Protein AF-A0A515KKV2-F1 (afdb_monomer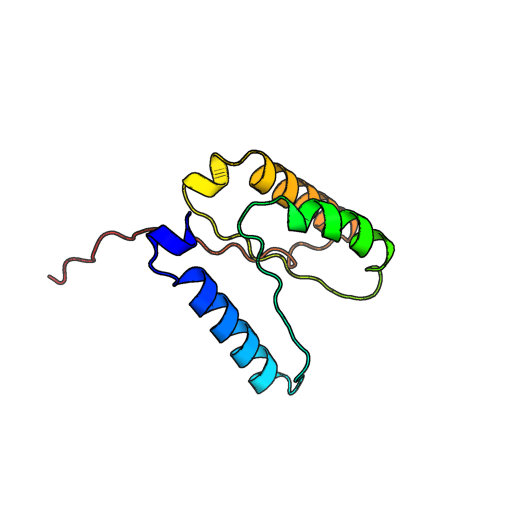_lite)

pLDDT: mean 81.87, std 13.29, range [45.94, 97.69]

Structure (mmCIF, N/CA/C/O backbone):
data_AF-A0A515KKV2-F1
#
_entry.id   AF-A0A515KKV2-F1
#
loop_
_atom_site.gro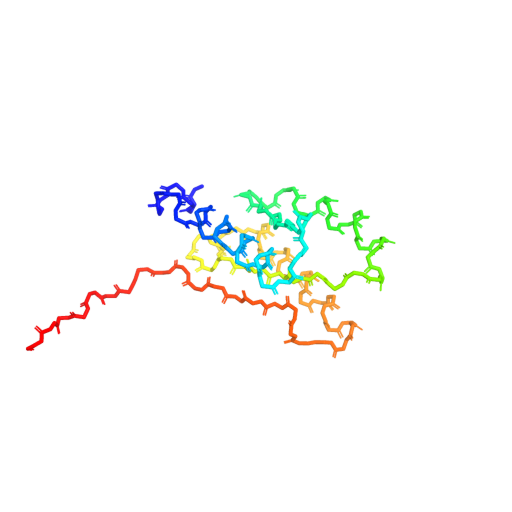up_PDB
_atom_site.id
_atom_site.type_symbol
_atom_site.label_atom_id
_atom_site.label_alt_id
_atom_site.label_comp_id
_atom_site.label_asym_id
_atom_site.label_entity_id
_atom_site.label_seq_id
_atom_site.pdbx_PDB_ins_code
_atom_site.Cartn_x
_atom_site.Cartn_y
_atom_site.Cartn_z
_atom_site.occupancy
_atom_site.B_iso_or_equiv
_atom_site.auth_seq_id
_atom_site.auth_comp_id
_atom_site.auth_asym_id
_atom_site.auth_atom_id
_atom_site.pdbx_PDB_model_num
ATOM 1 N N . MET A 1 1 ? 11.353 2.109 -8.866 1.00 80.56 1 MET A N 1
ATOM 2 C CA . MET A 1 1 ? 11.719 1.076 -9.868 1.00 80.56 1 MET A CA 1
ATOM 3 C C . MET A 1 1 ? 10.498 0.432 -10.510 1.00 80.56 1 MET A C 1
ATOM 5 O O . MET A 1 1 ? 10.352 0.578 -11.714 1.00 80.56 1 MET A O 1
ATOM 9 N N . ASP A 1 2 ? 9.637 -0.271 -9.760 1.00 85.88 2 ASP A N 1
ATOM 10 C CA . ASP A 1 2 ? 8.445 -0.908 -10.353 1.00 85.88 2 ASP A CA 1
ATOM 11 C C . ASP A 1 2 ? 7.519 0.124 -11.010 1.00 85.88 2 ASP A C 1
ATOM 13 O O . ASP A 1 2 ? 7.171 -0.012 -12.179 1.00 85.88 2 ASP A O 1
ATOM 17 N N . ASP A 1 3 ? 7.182 1.199 -10.293 1.00 88.88 3 ASP A N 1
ATOM 18 C CA . ASP A 1 3 ? 6.323 2.257 -10.838 1.00 88.88 3 ASP A CA 1
ATOM 19 C C . ASP A 1 3 ? 6.938 2.916 -12.082 1.00 88.88 3 ASP A C 1
ATOM 21 O O . ASP A 1 3 ? 6.244 3.108 -13.077 1.00 88.88 3 ASP A O 1
ATOM 25 N N . ASP A 1 4 ? 8.254 3.152 -12.083 1.00 89.75 4 ASP A N 1
ATOM 26 C CA . ASP A 1 4 ? 8.973 3.692 -13.244 1.00 89.75 4 ASP A CA 1
ATOM 27 C C . ASP A 1 4 ? 8.899 2.746 -14.451 1.00 89.75 4 ASP A C 1
ATOM 29 O O . ASP A 1 4 ? 8.630 3.183 -15.570 1.00 89.75 4 ASP A O 1
ATOM 33 N N . PHE A 1 5 ? 9.094 1.440 -14.231 1.00 89.00 5 PHE A N 1
ATOM 34 C CA . PHE A 1 5 ? 8.999 0.424 -15.281 1.00 89.00 5 PHE A CA 1
ATOM 35 C C . PHE A 1 5 ? 7.595 0.376 -15.897 1.00 89.00 5 PHE A C 1
ATOM 37 O O . PHE A 1 5 ? 7.453 0.248 -17.113 1.00 89.00 5 PHE A O 1
ATOM 44 N N . PHE A 1 6 ? 6.560 0.528 -15.070 1.00 88.69 6 PHE A N 1
ATOM 45 C CA . PHE A 1 6 ? 5.168 0.592 -15.515 1.00 88.69 6 PHE A CA 1
ATOM 46 C C . PHE A 1 6 ? 4.712 2.006 -15.916 1.00 88.69 6 PHE A C 1
ATOM 48 O O . PHE A 1 6 ? 3.513 2.235 -16.077 1.00 88.69 6 PHE A O 1
ATOM 55 N N . GLY A 1 7 ? 5.635 2.956 -16.098 1.00 91.12 7 GLY A N 1
ATOM 56 C CA . GLY A 1 7 ? 5.325 4.300 -16.590 1.00 91.12 7 GLY A CA 1
ATOM 57 C C . GLY A 1 7 ? 4.425 5.121 -15.660 1.00 91.12 7 GLY A C 1
ATOM 58 O O . GLY A 1 7 ? 3.590 5.883 -16.141 1.00 91.12 7 GLY A O 1
ATOM 59 N N . GLY A 1 8 ? 4.550 4.948 -14.342 1.00 92.50 8 GLY A N 1
ATOM 60 C CA . GLY A 1 8 ? 3.764 5.669 -13.334 1.00 92.50 8 GLY A CA 1
ATOM 61 C C . GLY A 1 8 ? 2.363 5.096 -13.087 1.00 92.50 8 GLY A C 1
ATOM 62 O O . GLY A 1 8 ? 1.518 5.756 -12.470 1.00 92.50 8 GLY A O 1
ATOM 63 N N . ALA A 1 9 ? 2.064 3.899 -13.603 1.00 91.88 9 ALA A N 1
ATOM 64 C CA . ALA A 1 9 ? 0.737 3.299 -13.495 1.00 91.88 9 ALA A CA 1
ATOM 65 C C . ALA A 1 9 ? 0.345 2.946 -12.049 1.00 91.88 9 ALA A C 1
ATOM 67 O O . ALA A 1 9 ? -0.838 3.035 -11.714 1.00 91.88 9 ALA A O 1
ATOM 68 N N . ILE A 1 10 ? 1.301 2.585 -11.185 1.00 91.31 10 ILE A N 1
ATOM 69 C CA . ILE A 1 10 ? 1.024 2.247 -9.779 1.00 91.31 10 ILE A CA 1
ATOM 70 C C . ILE A 1 10 ? 0.640 3.522 -9.024 1.00 91.31 10 ILE A C 1
ATOM 72 O O . ILE A 1 10 ? -0.399 3.555 -8.358 1.00 91.31 10 ILE A O 1
ATOM 76 N N . THR A 1 11 ? 1.406 4.600 -9.203 1.00 92.81 11 THR A N 1
ATOM 77 C CA . THR A 1 11 ? 1.085 5.909 -8.610 1.00 92.81 11 THR A CA 1
ATOM 78 C C . THR A 1 11 ? -0.248 6.452 -9.129 1.00 92.81 11 THR A C 1
ATOM 80 O O . THR A 1 11 ? -1.073 6.946 -8.355 1.00 92.81 11 THR A O 1
ATOM 83 N N . SER A 1 12 ? -0.513 6.303 -10.430 1.00 94.81 12 SER A N 1
ATOM 84 C CA . SER A 1 12 ? -1.790 6.707 -11.036 1.00 94.81 12 SER A CA 1
ATOM 85 C C . SER A 1 12 ? -2.969 5.923 -10.456 1.00 94.81 12 SER A C 1
ATOM 87 O O . SER A 1 12 ? -4.011 6.502 -10.147 1.00 94.81 12 SER A O 1
ATOM 89 N N . PHE A 1 13 ? -2.798 4.614 -10.255 1.00 93.56 13 PHE A N 1
ATOM 90 C CA . PHE A 1 13 ? -3.804 3.766 -9.624 1.00 93.56 13 PHE A CA 1
ATOM 91 C C . PHE A 1 13 ? -4.073 4.177 -8.169 1.00 93.56 13 PHE A C 1
ATOM 93 O O . PHE A 1 13 ? -5.236 4.299 -7.783 1.00 93.56 13 PHE A O 1
ATOM 100 N N . ARG A 1 14 ? -3.030 4.469 -7.379 1.00 94.19 14 ARG A N 1
ATOM 101 C CA . ARG A 1 14 ? -3.175 4.992 -6.010 1.00 94.19 14 ARG A CA 1
ATOM 102 C C . ARG A 1 14 ? -3.998 6.280 -5.988 1.00 94.19 14 ARG A C 1
ATOM 104 O O . ARG A 1 14 ? -4.930 6.384 -5.194 1.00 94.19 14 ARG A O 1
ATOM 111 N N . ALA A 1 15 ? -3.688 7.236 -6.865 1.00 95.56 15 ALA A N 1
ATOM 112 C CA . ALA A 1 15 ? -4.413 8.506 -6.943 1.00 95.56 15 ALA A CA 1
ATOM 113 C C . ALA A 1 15 ? -5.883 8.309 -7.353 1.00 95.56 15 ALA A C 1
ATOM 115 O O . ALA A 1 15 ? -6.782 8.938 -6.791 1.00 95.56 15 ALA A O 1
ATOM 116 N N . PHE A 1 16 ? -6.139 7.401 -8.300 1.00 96.19 16 PHE A N 1
ATOM 117 C CA . PHE A 1 16 ? -7.496 7.033 -8.696 1.00 96.19 16 PHE A CA 1
ATOM 118 C C . PHE A 1 16 ? -8.281 6.404 -7.538 1.00 96.19 16 PHE A C 1
ATOM 120 O O . PHE A 1 16 ? -9.422 6.795 -7.293 1.00 96.19 16 PHE A O 1
ATOM 127 N N . LEU A 1 17 ? -7.674 5.467 -6.804 1.00 94.19 17 LEU A N 1
ATOM 128 C CA . LEU A 1 17 ? -8.314 4.797 -5.673 1.00 94.19 17 LEU A CA 1
ATOM 129 C C . LEU A 1 17 ? -8.640 5.779 -4.543 1.00 94.19 17 LEU A C 1
ATOM 131 O O . LEU A 1 17 ? -9.753 5.749 -4.023 1.00 94.19 17 LEU A O 1
ATOM 135 N N . GLU A 1 18 ? -7.717 6.681 -4.199 1.00 94.81 18 GLU A N 1
ATOM 136 C CA . GLU A 1 18 ? -7.986 7.754 -3.234 1.00 94.81 18 GLU A CA 1
ATOM 137 C C . GLU A 1 18 ? -9.193 8.589 -3.635 1.00 94.81 18 GLU A C 1
ATOM 139 O O . GLU A 1 18 ? -10.100 8.787 -2.828 1.00 94.81 18 GLU A O 1
ATOM 144 N N . LEU A 1 19 ? -9.220 9.070 -4.880 1.00 96.62 19 LEU A N 1
ATOM 145 C CA . LEU A 1 19 ? -10.331 9.875 -5.369 1.00 96.62 19 LEU A CA 1
ATOM 146 C C . LEU A 1 19 ? -11.641 9.081 -5.341 1.00 96.62 19 LEU A C 1
ATOM 148 O O . LEU A 1 19 ? -12.661 9.611 -4.908 1.00 96.62 19 LEU A O 1
ATOM 152 N N . GLY A 1 20 ? -11.605 7.813 -5.755 1.00 96.69 20 GLY A N 1
ATOM 153 C CA . GLY A 1 20 ? -12.756 6.916 -5.717 1.00 96.69 20 GLY A CA 1
ATOM 154 C C . GLY A 1 20 ? -13.325 6.769 -4.308 1.00 96.69 20 GLY A C 1
ATOM 155 O O . GLY A 1 20 ? -14.528 6.945 -4.121 1.00 96.69 20 GLY A O 1
ATOM 156 N N . VAL A 1 21 ? -12.470 6.530 -3.308 1.00 93.94 21 VAL A N 1
ATOM 157 C CA . VAL A 1 21 ? -12.898 6.457 -1.904 1.00 93.94 21 VAL A CA 1
ATOM 158 C C . VAL A 1 21 ? -13.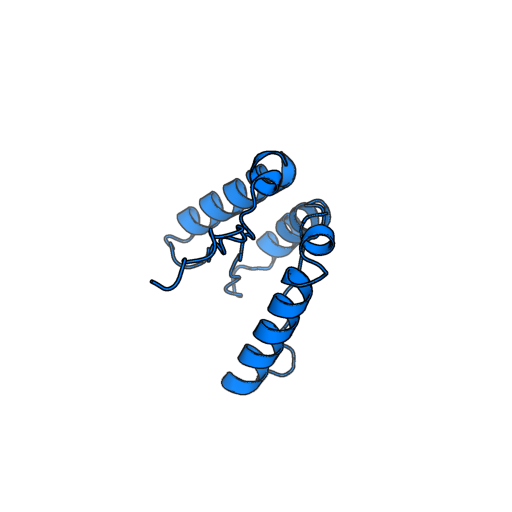501 7.786 -1.463 1.00 93.94 21 VAL A C 1
ATOM 160 O O . VAL A 1 21 ? -14.636 7.787 -0.999 1.00 93.94 21 VAL A O 1
ATOM 163 N N . ARG A 1 22 ? -12.815 8.915 -1.689 1.00 95.81 22 ARG A N 1
ATOM 164 C CA . ARG A 1 22 ? -13.315 10.255 -1.320 1.00 95.81 22 ARG A CA 1
ATOM 165 C C . ARG A 1 22 ? -14.699 10.541 -1.904 1.00 95.81 22 ARG A C 1
ATOM 167 O O . ARG A 1 22 ? -15.560 11.085 -1.220 1.00 95.81 22 ARG A O 1
ATOM 174 N N . VAL A 1 23 ? -14.920 10.178 -3.169 1.00 97.69 23 VAL A N 1
ATOM 175 C CA . VAL A 1 23 ? -16.200 10.385 -3.864 1.00 97.69 23 VAL A CA 1
ATOM 176 C C . VAL A 1 23 ? -17.300 9.493 -3.291 1.00 97.69 23 VAL A C 1
ATOM 178 O O . VAL A 1 23 ? -18.417 9.966 -3.095 1.00 97.69 23 VAL A O 1
ATOM 181 N N . VAL A 1 24 ? -17.002 8.220 -3.022 1.00 97.44 24 VAL A N 1
ATOM 182 C CA . VAL A 1 24 ? -17.996 7.248 -2.541 1.00 97.44 24 VAL A CA 1
ATOM 183 C C . VAL A 1 24 ? -18.349 7.467 -1.069 1.00 97.44 24 VAL A C 1
ATOM 185 O O . VAL A 1 24 ? -19.507 7.302 -0.694 1.00 97.44 24 VAL A O 1
ATOM 188 N N . THR A 1 25 ? -17.379 7.835 -0.230 1.00 95.12 25 THR A N 1
ATOM 189 C CA . THR A 1 25 ? -17.579 7.988 1.220 1.00 95.12 25 THR A CA 1
ATOM 190 C C . THR A 1 25 ? -17.898 9.421 1.640 1.00 95.12 25 THR A C 1
ATOM 192 O O . THR A 1 25 ? -18.448 9.628 2.718 1.00 95.12 25 THR A O 1
ATOM 195 N N . GLY A 1 26 ? -17.549 10.416 0.818 1.00 95.75 26 GLY A N 1
ATOM 196 C CA . GLY A 1 26 ? -17.621 11.835 1.172 1.00 95.75 26 GLY A CA 1
ATOM 197 C C . GLY A 1 26 ? -16.479 12.322 2.075 1.00 95.75 26 GLY A C 1
ATOM 198 O O . GLY A 1 26 ? -16.449 13.505 2.421 1.00 95.75 26 GLY A O 1
ATOM 199 N N . ASP A 1 27 ? -15.535 11.452 2.444 1.00 93.31 27 ASP A N 1
ATOM 200 C CA . ASP A 1 27 ? -14.369 11.814 3.251 1.00 93.31 27 ASP A CA 1
ATOM 201 C C . ASP A 1 27 ? -13.315 12.503 2.379 1.00 93.31 27 ASP A C 1
ATOM 203 O O . ASP A 1 27 ? -12.627 11.853 1.599 1.00 93.31 27 ASP A O 1
ATOM 207 N N . LYS A 1 28 ? -13.180 13.827 2.504 1.00 92.38 28 LYS A N 1
ATOM 208 C CA . LYS A 1 28 ? -12.226 14.626 1.715 1.00 92.38 28 LYS A CA 1
ATOM 209 C C . LYS A 1 28 ? -10.772 14.458 2.159 1.00 92.38 28 LYS A C 1
ATOM 211 O O . LYS A 1 28 ? -9.877 14.719 1.354 1.00 92.38 28 LYS A O 1
ATOM 216 N N . GLU A 1 29 ? -10.547 14.018 3.393 1.00 90.88 29 GLU A N 1
ATOM 217 C CA . GLU A 1 29 ? -9.217 13.914 4.001 1.00 90.88 29 GLU A CA 1
ATOM 218 C C . GLU A 1 29 ? -8.595 12.525 3.801 1.00 90.88 29 GLU A C 1
ATOM 220 O O . GLU A 1 29 ? -7.403 12.331 4.057 1.00 90.88 29 GLU A O 1
ATOM 225 N N . PHE A 1 30 ? -9.366 11.561 3.284 1.00 89.06 30 PHE A N 1
ATOM 226 C CA . PHE A 1 30 ? -8.874 10.219 2.995 1.00 89.06 30 PHE A CA 1
ATOM 227 C C . PHE A 1 30 ? -7.614 10.258 2.119 1.00 89.06 30 PHE A C 1
ATOM 229 O O . PHE A 1 30 ? -7.600 10.870 1.046 1.00 89.06 30 PHE A O 1
ATOM 236 N N . SER A 1 31 ? -6.551 9.580 2.549 1.00 88.62 31 SER A N 1
ATOM 237 C CA . SER A 1 31 ? -5.301 9.475 1.798 1.00 88.62 31 SER A CA 1
ATOM 238 C C . SER A 1 31 ? -4.675 8.090 1.939 1.00 88.62 31 SER A C 1
ATOM 240 O O . SER A 1 31 ? -4.810 7.417 2.958 1.00 88.62 31 SER A O 1
ATOM 242 N N . ILE A 1 32 ? -3.981 7.665 0.889 1.00 88.94 32 ILE A N 1
ATOM 243 C CA . ILE A 1 32 ? -3.251 6.406 0.792 1.00 88.94 32 ILE A CA 1
ATOM 244 C C . ILE A 1 32 ? -1.764 6.726 0.816 1.00 88.94 32 ILE A C 1
ATOM 246 O O . ILE A 1 32 ? -1.250 7.439 -0.043 1.00 88.94 32 ILE A O 1
ATOM 250 N N . PHE A 1 33 ? -1.037 6.174 1.773 1.00 86.94 33 PHE A N 1
ATOM 251 C CA . PHE A 1 33 ? 0.417 6.251 1.763 1.00 86.94 33 PHE A CA 1
ATOM 252 C C . PHE A 1 33 ? 0.992 5.204 0.798 1.00 86.94 33 PHE A C 1
ATOM 254 O O . PHE A 1 33 ? 0.619 4.036 0.868 1.00 86.94 33 PHE A O 1
ATOM 261 N N . GLN A 1 34 ? 1.892 5.621 -0.092 1.00 86.81 34 GLN A N 1
ATOM 262 C CA . GLN A 1 34 ? 2.620 4.732 -0.997 1.00 86.81 34 GLN A CA 1
ATOM 263 C C . GLN A 1 34 ? 4.086 4.705 -0.573 1.00 86.81 34 GLN A C 1
ATOM 265 O O . GLN A 1 34 ? 4.742 5.746 -0.574 1.00 86.81 34 GLN A O 1
ATOM 270 N N . ASP A 1 35 ? 4.592 3.523 -0.225 1.00 80.38 35 ASP A N 1
ATOM 271 C CA . ASP A 1 35 ? 6.024 3.319 -0.025 1.00 80.38 35 ASP A CA 1
ATOM 272 C C . ASP A 1 35 ? 6.667 2.869 -1.337 1.00 80.38 35 ASP A C 1
ATOM 274 O O . ASP A 1 35 ? 6.216 1.909 -1.961 1.00 80.38 35 ASP A O 1
ATOM 278 N N . ILE A 1 36 ? 7.693 3.598 -1.768 1.00 71.00 36 ILE A N 1
ATOM 279 C CA . ILE A 1 36 ? 8.410 3.351 -3.022 1.00 71.00 36 ILE A CA 1
ATOM 280 C C . ILE A 1 36 ? 9.648 2.471 -2.775 1.00 71.00 36 ILE A C 1
ATOM 282 O O . ILE A 1 36 ? 10.026 1.714 -3.668 1.00 71.00 36 ILE A O 1
ATOM 286 N N . ASP A 1 37 ? 10.222 2.503 -1.563 1.00 66.44 37 ASP A N 1
ATOM 287 C CA . ASP A 1 37 ? 11.526 1.888 -1.258 1.00 66.44 37 ASP A CA 1
ATOM 288 C C . ASP A 1 37 ? 11.510 0.946 -0.033 1.00 66.44 37 ASP A C 1
ATOM 290 O O . ASP A 1 37 ? 12.531 0.338 0.290 1.00 66.44 37 ASP A O 1
ATOM 294 N N . GLY A 1 38 ? 10.381 0.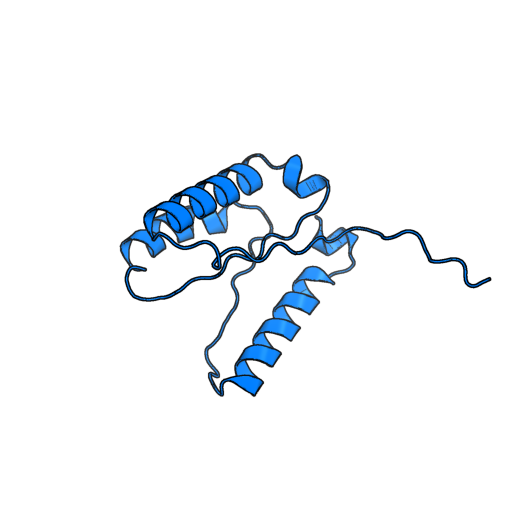808 0.672 1.00 62.03 38 GLY A N 1
ATOM 295 C CA . GLY A 1 38 ? 10.237 -0.069 1.850 1.00 62.03 38 GLY A CA 1
ATOM 296 C C . GLY A 1 38 ? 10.980 0.427 3.099 1.00 62.03 38 GLY A C 1
ATOM 297 O O . GLY A 1 38 ? 11.207 -0.326 4.042 1.00 62.03 38 GLY A O 1
ATOM 298 N N . ILE A 1 39 ? 11.460 1.675 3.093 1.00 62.06 39 ILE A N 1
ATOM 299 C CA . ILE A 1 39 ? 12.205 2.272 4.216 1.00 62.06 39 ILE A CA 1
ATOM 300 C C . ILE A 1 39 ? 11.268 3.115 5.084 1.00 62.06 39 ILE A C 1
ATOM 302 O O . ILE A 1 39 ? 11.399 3.158 6.312 1.00 62.06 39 ILE A O 1
ATOM 306 N N . GLN A 1 40 ? 10.326 3.815 4.452 1.00 64.31 40 GLN A N 1
ATOM 307 C CA . GLN A 1 40 ? 9.475 4.782 5.139 1.00 64.31 40 GLN A CA 1
ATOM 308 C C . GLN A 1 40 ? 8.297 4.106 5.840 1.00 64.31 40 GLN A C 1
ATOM 310 O O . GLN A 1 40 ? 7.872 4.581 6.898 1.00 64.31 40 GLN A O 1
ATOM 315 N N . PHE A 1 41 ? 7.790 2.999 5.293 1.00 66.81 41 PHE A N 1
ATOM 316 C CA . PHE A 1 41 ? 6.707 2.236 5.889 1.00 66.81 41 PHE A CA 1
ATOM 317 C C . PHE A 1 41 ? 7.162 1.596 7.195 1.00 66.81 41 PHE A C 1
ATOM 319 O O . PHE A 1 41 ? 6.532 1.869 8.206 1.00 66.81 41 PHE A O 1
ATOM 326 N N . GLY A 1 42 ? 8.292 0.887 7.253 1.00 62.84 42 GLY A N 1
ATOM 327 C CA . GLY A 1 42 ? 8.793 0.287 8.498 1.00 62.84 42 GLY A CA 1
ATOM 328 C C . GLY A 1 42 ? 8.944 1.258 9.685 1.00 62.84 42 GLY A C 1
ATOM 329 O O . GLY A 1 42 ? 8.567 0.914 10.809 1.00 62.84 42 GLY A O 1
ATOM 330 N N . GLN A 1 43 ? 9.440 2.482 9.455 1.00 65.50 43 GLN A N 1
ATOM 331 C CA . GLN A 1 43 ? 9.577 3.511 10.503 1.00 65.50 43 GLN A CA 1
ATOM 332 C C . GLN A 1 43 ? 8.226 4.103 10.929 1.00 65.50 43 GLN A C 1
ATOM 334 O O . GLN A 1 43 ? 7.954 4.286 12.121 1.00 65.50 43 GLN A O 1
ATOM 339 N N . ARG A 1 44 ? 7.354 4.394 9.957 1.00 65.69 44 ARG A N 1
ATOM 340 C CA . ARG A 1 44 ? 6.005 4.905 10.230 1.00 65.69 44 ARG A CA 1
ATOM 341 C C . ARG A 1 44 ? 5.109 3.838 10.847 1.00 65.69 44 ARG A C 1
ATOM 343 O O . ARG A 1 44 ? 4.264 4.164 11.661 1.00 65.69 44 ARG A O 1
ATOM 350 N N . TRP A 1 45 ? 5.308 2.578 10.494 1.00 66.19 45 TRP A N 1
ATOM 351 C CA . TRP A 1 45 ? 4.551 1.433 10.978 1.00 66.19 45 TRP A CA 1
ATOM 352 C C . TRP A 1 45 ? 4.773 1.210 12.469 1.00 66.19 45 TRP A C 1
ATOM 354 O O . TRP A 1 45 ? 3.799 1.130 13.202 1.00 66.19 45 TRP A O 1
ATOM 364 N N . GLN A 1 46 ? 6.032 1.190 12.925 1.00 62.88 46 GLN A N 1
ATOM 365 C CA . GLN A 1 46 ? 6.365 1.099 14.356 1.00 62.88 46 GLN A CA 1
ATOM 366 C C . GLN A 1 46 ? 5.683 2.213 15.160 1.00 62.88 46 GLN A C 1
ATOM 368 O O . GLN A 1 46 ? 4.950 1.944 16.101 1.00 62.88 46 GLN A O 1
ATOM 373 N N . SER A 1 47 ? 5.848 3.464 14.725 1.00 62.81 47 SER A N 1
ATOM 374 C CA . SER A 1 47 ? 5.274 4.618 15.428 1.00 62.81 47 SER A CA 1
ATOM 375 C C . SER A 1 47 ? 3.747 4.714 15.339 1.00 62.81 47 SER A C 1
ATOM 377 O O . SER A 1 47 ? 3.118 5.274 16.234 1.00 62.81 47 SER A O 1
ATOM 379 N N . GLN A 1 48 ? 3.138 4.194 14.270 1.00 61.50 48 GLN A N 1
ATOM 380 C CA . GLN A 1 48 ? 1.687 4.210 14.097 1.00 61.50 48 GLN A CA 1
ATOM 381 C C . GLN A 1 48 ? 0.997 3.022 14.755 1.00 61.50 48 GLN A C 1
ATOM 383 O O . GLN A 1 48 ? -0.104 3.227 15.243 1.00 61.50 48 GLN A O 1
ATOM 388 N N . LEU A 1 49 ? 1.601 1.831 14.816 1.00 58.97 49 LEU A N 1
ATOM 389 C CA . LEU A 1 49 ? 1.066 0.682 15.562 1.00 58.97 49 LEU A CA 1
ATOM 390 C C . LEU A 1 49 ? 0.760 1.056 17.015 1.00 58.97 49 LEU A C 1
ATOM 392 O O . LEU A 1 49 ? -0.325 0.750 17.503 1.00 58.97 49 LEU A O 1
ATOM 396 N N . ASP A 1 50 ? 1.666 1.802 17.650 1.00 56.88 50 ASP A N 1
ATOM 397 C CA . ASP A 1 50 ? 1.502 2.291 19.024 1.00 56.88 50 ASP A CA 1
ATOM 398 C C . ASP A 1 50 ? 0.295 3.239 19.186 1.00 56.88 50 ASP A C 1
ATOM 400 O O . ASP A 1 50 ? -0.248 3.379 20.280 1.00 56.88 50 ASP A O 1
ATOM 404 N N . GLN A 1 51 ? -0.155 3.881 18.099 1.00 54.25 51 GLN A N 1
ATOM 405 C CA . GLN A 1 51 ? -1.285 4.823 18.081 1.00 54.25 51 GLN A CA 1
ATOM 406 C C . GLN A 1 51 ? -2.565 4.240 17.444 1.00 54.25 51 GLN A C 1
ATOM 408 O O . GLN A 1 51 ? -3.635 4.836 17.549 1.00 54.25 51 GLN A O 1
ATOM 413 N N . ALA A 1 52 ? -2.482 3.099 16.753 1.00 47.19 52 ALA A N 1
ATOM 414 C CA . ALA A 1 52 ? -3.463 2.643 15.762 1.00 47.19 52 ALA A CA 1
ATOM 415 C C . ALA A 1 52 ? -4.596 1.760 16.295 1.00 47.19 52 ALA A C 1
ATOM 417 O O . ALA A 1 52 ? -5.374 1.262 15.482 1.00 47.19 52 ALA A O 1
ATOM 418 N N . ILE A 1 53 ? -4.734 1.583 17.612 1.00 45.94 53 ILE A N 1
ATOM 419 C CA . ILE A 1 53 ? -5.765 0.705 18.198 1.00 45.94 53 ILE A CA 1
ATOM 420 C C . ILE A 1 53 ? -7.190 1.059 17.702 1.00 45.94 53 ILE A C 1
ATOM 422 O O . ILE A 1 53 ? -8.055 0.189 17.672 1.00 45.94 53 ILE A O 1
ATOM 426 N N . GLU A 1 54 ? -7.428 2.282 17.209 1.00 48.97 54 GLU A N 1
ATOM 427 C CA . GLU A 1 54 ? -8.753 2.727 16.748 1.00 48.97 54 GLU A CA 1
ATOM 428 C C . GLU A 1 54 ? -8.930 2.903 15.224 1.00 48.97 54 GLU A C 1
ATOM 430 O O . GLU A 1 54 ? -10.057 3.084 14.764 1.00 48.97 54 GLU A O 1
ATOM 435 N N . THR A 1 55 ? -7.881 2.820 14.395 1.00 57.31 55 THR A N 1
ATOM 436 C CA . THR A 1 55 ? -8.008 3.048 12.935 1.00 57.31 55 THR A CA 1
ATOM 437 C C . THR A 1 55 ? -7.700 1.789 12.130 1.00 57.31 55 THR A C 1
ATOM 439 O O . THR A 1 55 ? -6.551 1.361 12.034 1.00 57.31 55 THR A O 1
ATOM 442 N N . THR A 1 56 ? -8.734 1.213 11.499 1.00 58.88 56 THR A N 1
ATOM 443 C CA . THR A 1 56 ? -8.577 0.089 10.560 1.00 58.88 56 THR A CA 1
ATOM 444 C C . THR A 1 56 ? -7.718 0.538 9.375 1.00 58.88 56 THR A C 1
ATOM 446 O O . THR A 1 56 ? -8.166 1.319 8.538 1.00 58.88 56 THR A O 1
ATOM 449 N N . ARG A 1 57 ? -6.477 0.047 9.306 1.00 73.88 57 ARG A N 1
ATOM 450 C CA . ARG A 1 57 ? -5.563 0.250 8.175 1.00 73.88 57 ARG A CA 1
ATOM 451 C C . ARG A 1 57 ? -5.627 -0.963 7.252 1.00 73.88 57 ARG A C 1
ATOM 453 O O . ARG A 1 57 ? -5.536 -2.092 7.721 1.00 73.88 57 ARG A O 1
ATOM 460 N N . LEU A 1 58 ? -5.757 -0.717 5.952 1.00 84.56 58 LEU A N 1
ATOM 461 C CA . LEU A 1 58 ? -5.600 -1.730 4.909 1.00 84.56 58 LEU A CA 1
ATOM 462 C C . LEU A 1 58 ? -4.176 -1.651 4.340 1.00 84.56 58 LEU A C 1
ATOM 464 O O . LEU A 1 58 ? -3.641 -0.553 4.178 1.00 84.56 58 LEU A O 1
ATOM 468 N N . LEU A 1 59 ? -3.586 -2.795 3.999 1.00 88.00 59 LEU A N 1
ATOM 469 C CA . LEU A 1 59 ? -2.343 -2.896 3.237 1.00 88.00 59 LEU A CA 1
ATOM 470 C C . LEU A 1 59 ? -2.651 -3.397 1.825 1.00 88.00 59 LEU A C 1
ATOM 472 O O . LEU A 1 59 ? -3.294 -4.430 1.651 1.00 88.00 59 LEU A O 1
ATOM 476 N N . ILE A 1 60 ? -2.140 -2.696 0.814 1.00 90.69 60 ILE A N 1
ATOM 477 C CA . ILE A 1 60 ? -2.282 -3.071 -0.597 1.00 90.69 60 ILE A CA 1
ATOM 478 C C . ILE A 1 60 ? -0.884 -3.366 -1.156 1.00 90.69 60 ILE A C 1
ATOM 480 O O . ILE A 1 60 ? -0.244 -2.464 -1.699 1.00 90.69 60 ILE A O 1
ATOM 484 N N . PRO A 1 61 ? -0.345 -4.588 -0.986 1.00 90.81 61 PRO A N 1
ATOM 485 C CA . PRO A 1 61 ? 0.967 -4.905 -1.525 1.00 90.81 61 PRO A CA 1
ATOM 486 C C . PRO A 1 61 ? 0.881 -5.032 -3.052 1.00 90.81 61 PRO A C 1
ATOM 488 O O . PRO A 1 61 ? 0.068 -5.796 -3.582 1.00 90.81 61 PRO A O 1
ATOM 491 N N . ILE A 1 62 ? 1.735 -4.286 -3.755 1.00 90.88 62 ILE A N 1
ATOM 492 C CA . ILE A 1 62 ? 1.875 -4.368 -5.210 1.00 90.88 62 ILE A CA 1
ATOM 493 C C . ILE A 1 62 ? 2.849 -5.500 -5.533 1.00 90.88 62 ILE A C 1
ATOM 495 O O . ILE A 1 62 ? 4.056 -5.388 -5.331 1.00 90.88 62 ILE A O 1
ATOM 499 N N . ILE A 1 63 ? 2.309 -6.622 -5.996 1.00 90.44 63 ILE A N 1
ATOM 500 C CA . ILE A 1 63 ? 3.059 -7.854 -6.215 1.00 90.44 63 ILE A CA 1
ATOM 501 C C . ILE A 1 63 ? 3.630 -7.864 -7.633 1.00 90.44 63 ILE A C 1
ATOM 503 O O . ILE A 1 63 ? 2.924 -8.143 -8.605 1.00 90.44 63 ILE A O 1
ATOM 507 N N . THR A 1 64 ? 4.932 -7.602 -7.719 1.00 89.75 64 THR A N 1
ATOM 508 C CA . THR A 1 64 ? 5.783 -7.762 -8.906 1.00 89.75 64 THR A CA 1
ATOM 509 C C . THR A 1 64 ? 6.837 -8.850 -8.640 1.00 89.75 64 THR A C 1
ATOM 511 O O . THR A 1 64 ? 7.043 -9.252 -7.491 1.00 89.75 64 THR A O 1
ATOM 514 N N . PRO A 1 65 ? 7.569 -9.347 -9.653 1.00 89.50 65 PRO A N 1
ATOM 515 C CA . PRO A 1 65 ? 8.731 -10.198 -9.397 1.00 89.50 65 PRO A CA 1
ATOM 516 C C . PRO A 1 65 ? 9.807 -9.523 -8.527 1.00 89.50 65 PRO A C 1
ATOM 518 O O . PRO A 1 65 ? 10.461 -10.202 -7.735 1.00 89.50 65 PRO A O 1
ATOM 521 N N . LEU A 1 66 ? 9.979 -8.200 -8.645 1.00 87.75 66 LEU A N 1
ATOM 522 C CA . LEU A 1 66 ? 10.954 -7.432 -7.862 1.00 87.75 66 LEU A CA 1
ATOM 523 C C . LEU A 1 66 ? 10.551 -7.303 -6.389 1.00 87.75 66 LEU A C 1
ATOM 525 O O . LEU A 1 66 ? 11.427 -7.346 -5.523 1.00 87.75 66 LEU A O 1
ATOM 529 N N . PHE A 1 67 ? 9.249 -7.271 -6.087 1.00 87.75 67 PHE A N 1
ATOM 530 C CA . PHE A 1 67 ? 8.736 -7.300 -4.714 1.00 87.75 67 PHE A CA 1
ATOM 531 C C . PHE A 1 67 ? 9.348 -8.449 -3.897 1.00 87.75 67 PHE A C 1
ATOM 533 O O . PHE A 1 67 ? 9.811 -8.254 -2.775 1.00 87.75 67 PHE A O 1
ATOM 540 N N . PHE A 1 68 ? 9.420 -9.653 -4.477 1.00 86.69 68 PHE A N 1
ATOM 541 C CA . PHE A 1 68 ? 9.963 -10.834 -3.796 1.00 86.69 68 PHE A CA 1
ATOM 542 C C . PHE A 1 68 ? 11.488 -10.816 -3.636 1.00 86.69 68 PHE A C 1
ATOM 544 O O . PHE A 1 68 ? 12.021 -11.560 -2.809 1.00 86.69 68 PHE A O 1
ATOM 551 N N . GLN A 1 69 ? 12.194 -9.991 -4.412 1.00 88.38 69 GLN A N 1
ATOM 552 C CA . GLN A 1 69 ? 13.642 -9.816 -4.287 1.00 88.38 69 GLN A CA 1
ATOM 553 C C . GLN A 1 69 ? 14.000 -8.781 -3.213 1.00 88.38 69 GLN A C 1
ATOM 555 O O . GLN A 1 69 ? 15.097 -8.830 -2.656 1.00 88.38 69 GLN A O 1
ATOM 560 N N . SER A 1 70 ? 13.068 -7.895 -2.855 1.00 85.94 70 SER A N 1
ATOM 561 C CA . SER A 1 70 ? 13.248 -6.941 -1.764 1.00 85.94 70 SER A CA 1
ATOM 562 C C . SER A 1 70 ? 13.099 -7.623 -0.398 1.00 85.94 70 SER A C 1
ATOM 564 O O . SER A 1 70 ? 12.049 -8.164 -0.047 1.00 85.94 70 SER A O 1
ATOM 566 N N . GLY A 1 71 ? 14.168 -7.612 0.406 1.00 85.88 71 GLY A N 1
ATOM 567 C CA . GLY A 1 71 ? 14.107 -8.043 1.809 1.00 85.88 71 GLY A CA 1
ATOM 568 C C . GLY A 1 71 ? 13.125 -7.195 2.619 1.00 85.88 71 GLY A C 1
ATOM 569 O O . GLY A 1 71 ? 12.246 -7.745 3.274 1.00 85.88 71 GLY A O 1
ATOM 570 N N . ALA A 1 72 ? 13.207 -5.870 2.472 1.00 82.94 72 ALA A N 1
ATOM 571 C CA . ALA A 1 72 ? 12.356 -4.923 3.184 1.00 82.94 72 ALA A CA 1
ATOM 572 C C . ALA A 1 72 ? 10.861 -5.152 2.904 1.00 82.94 72 ALA A C 1
ATOM 574 O O . ALA A 1 72 ? 10.090 -5.328 3.844 1.00 82.94 72 ALA A O 1
ATOM 575 N N . CYS A 1 73 ? 10.458 -5.265 1.631 1.00 83.50 73 CYS A N 1
ATOM 576 C CA . CYS A 1 73 ? 9.048 -5.468 1.274 1.00 83.50 73 CYS A CA 1
ATOM 577 C C . CYS A 1 73 ? 8.480 -6.781 1.844 1.00 83.50 73 CYS A C 1
ATOM 579 O O . CYS A 1 73 ? 7.327 -6.836 2.278 1.00 83.50 73 CYS A O 1
ATOM 581 N N . ARG A 1 74 ? 9.290 -7.850 1.877 1.00 87.81 74 ARG A N 1
ATOM 582 C CA . ARG A 1 74 ? 8.888 -9.141 2.463 1.00 87.81 74 ARG A CA 1
ATOM 583 C C . ARG A 1 74 ? 8.764 -9.070 3.981 1.00 87.81 74 ARG A C 1
ATOM 585 O O . ARG A 1 74 ? 7.805 -9.615 4.532 1.00 87.81 74 ARG A O 1
ATOM 592 N N . ASP A 1 75 ? 9.703 -8.406 4.646 1.00 85.75 75 ASP A N 1
ATOM 593 C CA . ASP A 1 75 ? 9.682 -8.240 6.100 1.00 85.75 75 ASP A CA 1
ATOM 594 C C . ASP A 1 75 ? 8.477 -7.402 6.541 1.00 85.75 75 ASP A C 1
ATOM 596 O O . ASP A 1 75 ? 7.811 -7.737 7.521 1.00 85.75 75 ASP A O 1
ATOM 600 N N . GLU A 1 76 ? 8.152 -6.343 5.800 1.00 82.00 76 GLU A N 1
ATOM 601 C CA . GLU A 1 76 ? 6.977 -5.502 6.045 1.00 82.00 76 GLU A CA 1
ATOM 602 C C . GLU A 1 76 ? 5.667 -6.267 5.866 1.00 82.00 76 GLU A C 1
ATOM 604 O O . GLU A 1 76 ? 4.826 -6.258 6.768 1.00 82.00 76 GLU A O 1
ATOM 609 N N . LEU A 1 77 ? 5.515 -6.994 4.753 1.00 86.81 77 LEU A N 1
ATOM 610 C CA . LEU A 1 77 ? 4.337 -7.831 4.526 1.00 86.81 77 LEU A CA 1
ATOM 611 C C . LEU A 1 77 ? 4.186 -8.889 5.627 1.00 86.81 77 LEU A C 1
ATOM 613 O O . LEU A 1 77 ? 3.087 -9.104 6.133 1.00 86.81 77 LEU A O 1
ATOM 617 N N . THR A 1 78 ? 5.289 -9.516 6.042 1.00 88.94 78 THR A N 1
ATOM 618 C CA . THR A 1 78 ? 5.278 -10.525 7.112 1.00 88.94 78 THR A CA 1
ATOM 619 C C . THR A 1 78 ? 4.841 -9.923 8.447 1.00 88.94 78 THR A C 1
ATOM 621 O O . THR A 1 78 ? 4.013 -10.516 9.139 1.00 88.94 78 THR A O 1
ATOM 624 N N . LYS A 1 79 ? 5.334 -8.728 8.799 1.00 84.88 79 LYS A N 1
ATOM 625 C CA . LYS A 1 79 ? 4.907 -8.007 10.011 1.00 84.88 79 LYS A CA 1
ATOM 626 C C . LYS A 1 79 ? 3.414 -7.685 9.981 1.00 84.88 79 LYS A C 1
ATOM 628 O O . LYS A 1 79 ? 2.737 -7.894 10.984 1.00 84.88 79 LYS A O 1
ATOM 633 N N . PHE A 1 80 ? 2.896 -7.228 8.841 1.00 85.75 80 PHE A N 1
ATOM 634 C CA . PHE A 1 80 ? 1.475 -6.910 8.709 1.00 85.75 80 PHE A CA 1
ATOM 635 C C . PHE A 1 80 ? 0.597 -8.167 8.798 1.00 85.75 80 PHE A C 1
ATOM 637 O O . PHE A 1 80 ? -0.424 -8.142 9.476 1.00 85.75 80 PHE A O 1
ATOM 644 N N . ILE A 1 81 ? 1.015 -9.289 8.196 1.00 89.62 81 ILE A N 1
ATOM 645 C CA . ILE A 1 81 ? 0.325 -10.586 8.335 1.00 89.62 81 ILE A CA 1
ATOM 646 C C . ILE A 1 81 ? 0.265 -11.023 9.803 1.00 89.62 81 ILE A C 1
ATOM 648 O O . ILE A 1 81 ? -0.777 -11.493 10.260 1.00 89.62 81 ILE A O 1
ATOM 652 N N . SER A 1 82 ? 1.363 -10.891 10.552 1.00 88.00 82 SER A N 1
ATOM 653 C CA . SER A 1 82 ? 1.375 -11.223 11.983 1.00 88.00 82 SER A CA 1
ATOM 654 C C . SER A 1 82 ? 0.405 -10.344 12.771 1.00 88.00 82 SER A C 1
ATOM 656 O O . SER A 1 82 ? -0.397 -10.869 13.538 1.00 88.00 82 SER A O 1
ATOM 658 N N . HIS A 1 83 ? 0.402 -9.037 12.511 1.00 83.25 83 HIS A N 1
ATOM 659 C CA . HIS A 1 83 ? -0.515 -8.103 13.161 1.00 83.25 83 HIS A CA 1
ATOM 660 C C . HIS A 1 83 ? -1.990 -8.380 12.820 1.00 83.25 83 HIS A C 1
ATOM 662 O O . HIS A 1 83 ? -2.844 -8.420 13.702 1.00 83.25 83 HIS A O 1
ATOM 668 N N . GLU A 1 84 ? -2.301 -8.642 11.548 1.00 86.94 84 GLU A N 1
ATOM 669 C CA . GLU A 1 84 ? -3.649 -9.014 11.108 1.00 86.94 84 GLU A CA 1
ATOM 670 C C . GLU A 1 84 ? -4.153 -10.265 11.856 1.00 86.94 84 GLU A C 1
ATOM 672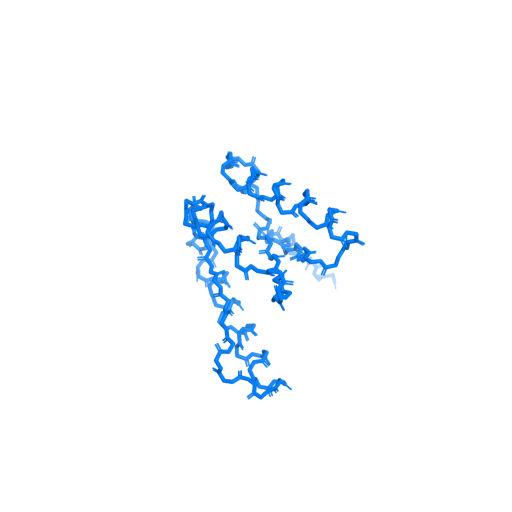 O O . GLU A 1 84 ? -5.302 -10.307 12.307 1.00 86.94 84 GLU A O 1
ATOM 677 N N . ARG A 1 85 ? -3.270 -11.254 12.064 1.00 88.06 85 ARG A N 1
ATOM 678 C CA . ARG A 1 85 ? -3.571 -12.466 12.843 1.00 88.06 85 ARG A CA 1
ATOM 679 C C . ARG A 1 85 ? -3.791 -12.181 14.324 1.00 88.06 85 ARG A C 1
ATOM 681 O O . ARG A 1 85 ? -4.696 -12.778 14.901 1.00 88.06 85 ARG A O 1
ATOM 688 N N . GLU A 1 86 ? -2.994 -11.304 14.932 1.00 87.19 86 GLU A N 1
ATOM 689 C CA . GLU A 1 86 ? -3.163 -10.883 16.333 1.00 87.19 86 GLU A CA 1
ATOM 690 C C . GLU A 1 86 ? -4.518 -10.202 16.560 1.00 87.19 86 GLU A C 1
ATOM 692 O O . GLU A 1 86 ? -5.164 -10.440 17.579 1.00 87.19 86 GLU A O 1
ATOM 697 N N . LEU A 1 87 ? -5.000 -9.438 15.575 1.00 85.31 87 LEU A N 1
ATOM 698 C CA . LEU A 1 87 ? -6.339 -8.840 15.581 1.00 85.31 87 LEU A CA 1
ATOM 699 C C . LEU A 1 87 ? -7.470 -9.849 15.300 1.00 85.31 87 LEU A C 1
ATOM 701 O O . LEU A 1 87 ? -8.642 -9.474 15.321 1.00 85.31 87 LEU A O 1
ATOM 705 N N . GLY A 1 88 ? -7.151 -11.112 14.993 1.00 87.50 88 GLY A N 1
ATOM 706 C CA . GLY A 1 88 ? -8.134 -12.123 14.593 1.00 87.50 88 GLY A CA 1
ATOM 707 C C . GLY A 1 88 ? -8.802 -11.836 13.242 1.00 87.50 88 GLY A C 1
ATOM 708 O O . GLY A 1 88 ? -9.863 -12.393 12.953 1.00 87.50 88 GLY A O 1
ATOM 709 N N . ARG A 1 89 ? -8.199 -10.973 12.417 1.00 87.94 89 ARG A N 1
ATOM 710 C CA . ARG A 1 89 ? -8.706 -10.563 11.101 1.00 87.94 89 ARG A CA 1
ATOM 711 C C . ARG A 1 89 ? -7.994 -11.309 9.973 1.00 87.94 89 ARG A C 1
ATOM 713 O O . ARG A 1 89 ? -7.024 -12.028 10.207 1.00 87.94 89 ARG A O 1
ATOM 720 N N . ARG A 1 90 ? -8.542 -11.204 8.755 1.00 87.19 90 ARG A N 1
ATOM 721 C CA . ARG A 1 90 ? -8.001 -11.796 7.505 1.00 87.19 90 ARG A CA 1
ATOM 722 C C . ARG A 1 90 ? -8.369 -10.985 6.252 1.00 87.19 90 ARG A C 1
ATOM 724 O O . ARG A 1 90 ? -8.399 -11.518 5.147 1.00 87.19 90 ARG A O 1
ATOM 731 N N . ASP A 1 91 ? -8.782 -9.742 6.449 1.00 87.94 91 ASP A N 1
ATOM 732 C CA . ASP A 1 91 ? -9.415 -8.869 5.460 1.00 87.94 91 ASP A CA 1
ATOM 733 C C . ASP A 1 91 ? -8.734 -7.493 5.384 1.00 87.94 91 ASP A C 1
ATOM 735 O O . ASP A 1 91 ? -9.278 -6.556 4.801 1.00 87.94 91 ASP A O 1
ATOM 739 N N . LEU A 1 92 ? -7.546 -7.364 5.981 1.00 88.75 92 LEU A N 1
ATOM 740 C CA . LEU A 1 92 ? -6.762 -6.135 6.001 1.00 88.75 92 LEU A CA 1
ATOM 741 C C . LEU A 1 92 ? -5.717 -6.079 4.886 1.00 88.75 92 LEU A C 1
ATOM 743 O O . LEU A 1 92 ? -5.199 -5.001 4.606 1.00 88.75 92 LEU A O 1
ATOM 747 N N . ILE A 1 93 ? -5.407 -7.206 4.242 1.00 90.56 93 ILE A N 1
ATOM 748 C CA . ILE A 1 93 ? -4.426 -7.284 3.155 1.00 90.56 93 ILE A CA 1
ATOM 749 C C . ILE A 1 93 ? -5.135 -7.527 1.820 1.00 90.56 93 ILE A C 1
ATOM 751 O O . ILE A 1 93 ? -5.793 -8.546 1.623 1.00 90.56 93 ILE A O 1
ATOM 755 N N . LEU A 1 94 ? -4.944 -6.612 0.870 1.00 92.38 94 LEU A N 1
ATOM 756 C CA . LEU A 1 94 ? -5.537 -6.651 -0.467 1.00 92.38 94 LEU A CA 1
ATOM 757 C C . LEU A 1 94 ? -4.426 -6.685 -1.529 1.00 92.38 94 LEU A C 1
ATOM 759 O O . LEU A 1 94 ? -4.026 -5.634 -2.031 1.00 92.38 94 LEU A O 1
ATOM 763 N N . PRO A 1 95 ? -3.868 -7.863 -1.862 1.00 92.44 95 PRO A N 1
ATOM 764 C CA . PRO A 1 95 ? -2.759 -7.950 -2.804 1.00 92.44 95 PRO A CA 1
ATOM 765 C C . PRO A 1 95 ? -3.196 -7.608 -4.229 1.00 92.44 95 PRO A C 1
ATOM 767 O O . PRO A 1 95 ? -4.188 -8.136 -4.735 1.00 92.44 95 PRO A O 1
ATOM 770 N N . LEU A 1 96 ? -2.406 -6.769 -4.901 1.00 91.88 96 LEU A N 1
ATOM 771 C CA . LEU A 1 96 ? -2.578 -6.451 -6.316 1.00 91.88 96 LEU A CA 1
ATOM 772 C C . LEU A 1 96 ? -1.435 -7.052 -7.118 1.00 91.88 96 LEU A C 1
ATOM 774 O O . LEU A 1 96 ? -0.285 -6.644 -6.991 1.00 91.88 96 LEU A O 1
ATOM 778 N N . TYR A 1 97 ? -1.759 -8.016 -7.971 1.00 90.19 97 TYR A N 1
ATOM 779 C CA . TYR A 1 97 ? -0.793 -8.630 -8.873 1.00 90.19 97 TYR A CA 1
ATOM 780 C C . TYR A 1 97 ? -0.545 -7.708 -10.065 1.00 90.19 97 TYR A C 1
ATOM 782 O O . TYR A 1 97 ? -1.393 -7.584 -10.949 1.00 90.19 97 TYR A O 1
ATOM 790 N N . PHE A 1 98 ? 0.622 -7.069 -10.089 1.00 87.12 98 PHE A N 1
ATOM 791 C CA . PHE A 1 98 ? 1.017 -6.131 -11.136 1.00 87.12 98 PHE A CA 1
ATOM 792 C C . PHE A 1 98 ? 1.997 -6.825 -12.083 1.00 87.12 98 PHE A C 1
ATOM 794 O O . PHE A 1 98 ? 3.217 -6.696 -11.995 1.00 87.12 98 PHE A O 1
ATOM 801 N N . VAL A 1 99 ? 1.434 -7.659 -12.955 1.00 82.44 99 VAL A N 1
ATOM 802 C CA . VAL A 1 99 ? 2.181 -8.524 -13.872 1.00 82.44 99 VAL A CA 1
ATOM 803 C C . VAL A 1 99 ? 1.735 -8.293 -15.308 1.00 82.44 99 VAL A C 1
ATOM 805 O O . VAL A 1 99 ? 0.571 -7.998 -15.580 1.00 82.44 99 VAL A O 1
ATOM 808 N N . THR A 1 100 ? 2.655 -8.464 -16.253 1.00 74.44 100 THR A N 1
ATOM 809 C CA . THR A 1 100 ? 2.307 -8.494 -17.671 1.00 74.44 100 THR A CA 1
ATOM 810 C C . THR A 1 100 ? 1.577 -9.798 -17.983 1.00 74.44 100 THR A C 1
ATOM 812 O O . THR A 1 100 ? 2.139 -10.890 -17.906 1.00 74.44 100 THR A O 1
ATOM 815 N N . ALA A 1 101 ? 0.298 -9.697 -18.336 1.00 69.38 101 ALA A N 1
ATOM 816 C CA . ALA A 1 101 ? -0.449 -10.826 -18.872 1.00 69.38 101 ALA A CA 1
ATOM 817 C C . ALA A 1 101 ? -0.124 -10.994 -20.363 1.00 69.38 101 ALA A C 1
ATOM 819 O O . ALA A 1 101 ? -0.015 -10.010 -21.098 1.00 69.38 101 ALA A O 1
ATOM 820 N N . ALA A 1 102 ? 0.015 -12.238 -20.828 1.00 74.44 102 ALA A N 1
ATOM 821 C CA . ALA A 1 102 ? 0.159 -12.504 -22.254 1.00 74.44 102 ALA A CA 1
ATOM 822 C C . ALA A 1 102 ? -1.043 -11.917 -23.009 1.00 74.44 102 ALA A C 1
ATOM 824 O O . ALA A 1 102 ? -2.194 -12.133 -22.618 1.00 74.44 102 ALA A O 1
ATOM 825 N N . ALA A 1 103 ? -0.778 -11.185 -24.095 1.00 69.19 103 ALA A N 1
ATOM 826 C CA . ALA A 1 103 ? -1.833 -10.652 -24.942 1.00 69.19 103 ALA A CA 1
ATOM 827 C C . ALA A 1 103 ? -2.715 -11.810 -25.419 1.00 69.19 103 ALA A C 1
ATOM 829 O O . ALA A 1 103 ? -2.247 -12.742 -26.082 1.00 69.19 103 ALA A O 1
ATOM 830 N N . ARG A 1 104 ? -3.999 -11.763 -25.063 1.00 64.50 104 ARG A N 1
ATOM 831 C CA . ARG A 1 104 ? -4.982 -12.716 -25.562 1.00 64.50 104 ARG A CA 1
ATOM 832 C C . ARG A 1 104 ? -5.046 -12.527 -27.075 1.00 64.50 104 ARG A C 1
ATOM 834 O O . ARG A 1 104 ? -5.532 -11.504 -27.546 1.00 64.50 104 ARG A O 1
ATOM 841 N N . ARG A 1 105 ? -4.517 -13.487 -27.840 1.00 53.06 105 ARG A N 1
ATOM 842 C CA . ARG A 1 105 ? -4.733 -13.525 -29.289 1.00 53.06 105 ARG A CA 1
ATOM 843 C C . ARG A 1 105 ? -6.235 -13.692 -29.496 1.00 53.06 105 ARG A C 1
ATOM 845 O O . ARG A 1 105 ? -6.790 -14.722 -29.120 1.00 53.06 105 ARG A O 1
ATOM 852 N N . ALA A 1 106 ? -6.889 -12.652 -30.002 1.00 63.44 106 ALA A N 1
ATOM 853 C CA . ALA A 1 106 ? -8.226 -12.788 -30.550 1.00 63.44 106 ALA A CA 1
ATOM 854 C C . ALA A 1 106 ? -8.104 -13.720 -31.764 1.00 63.44 106 ALA A C 1
ATOM 856 O O . ALA A 1 106 ? -7.332 -13.429 -32.679 1.00 63.44 106 ALA A O 1
ATOM 857 N N . GLY A 1 107 ? -8.751 -14.881 -31.678 1.00 56.62 107 GLY A N 1
ATOM 858 C CA . GLY A 1 107 ? -8.993 -15.756 -32.822 1.00 56.62 107 GLY A CA 1
ATOM 859 C C . GLY A 1 107 ? -10.202 -15.280 -33.602 1.00 56.62 107 GLY A C 1
ATOM 860 O O . GLY A 1 107 ? -11.071 -14.633 -32.971 1.00 56.62 107 GLY A O 1
#

Secondary structure (DSSP, 8-state):
-HHHHTTTHHHHHHHHHHHHHHHHH--TT------SSSSHHHHHHHHHHTTGGG----B--EE-TTGGG-HHHHHHHHHHHHHHHHTT-S-SB--EE---PPP----

Radius of gyration: 15.66 Å; chains: 1; bounding box: 32×30×52 Å

Sequence (107 aa):
MDDDFFGGAITSFRAFLELGVRVVTGDKEFSIFQDIDGIQFGQRWQSQLDQAIETTRLLIPIITPLFFQSGACRDELTKFISHERELGRRDLILPLYFVTAAARRAG

Foldseek 3Di:
DVCVVVVNVVVVVQVVVQVVCCVVVVDPPRHDDDDPQLPVCVVVVVVVVVVCPPPQAAAEAADDPVCVVDPSSV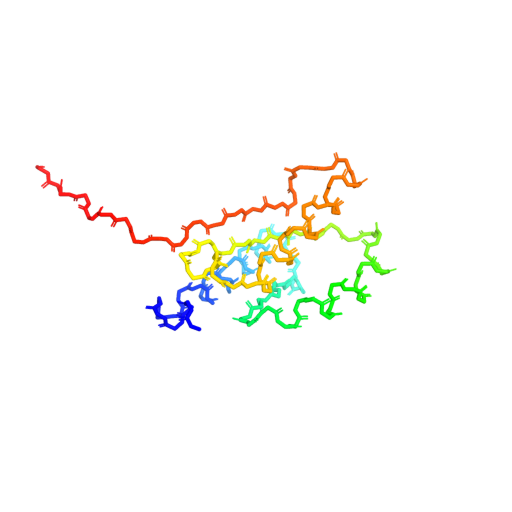VSVVVVVVVCVVVVHDPRYHYDDPDDDDPPPDD